Protein AF-A0A7Y2P2H1-F1 (afdb_monomer_lite)

pLDDT: mean 90.04, std 12.38, range [48.81, 98.5]

Secondary structure (DSSP, 8-state):
-HHHHHHHHHHHHHHHHHHTTS-------HHHHHHHHHHHHHHHHHHHHHHHHHHHHHHHHHHHHHHSPPHHHHHHHHHHHTT--HHHHHHHHHHHHHHHHHHHTT-S-HHHHHHHHHHHHTSGGGGSTT-

Structure (mmCIF, N/CA/C/O backbone):
data_AF-A0A7Y2P2H1-F1
#
_entry.id   AF-A0A7Y2P2H1-F1
#
loop_
_atom_site.group_PDB
_atom_site.id
_atom_site.type_symbol
_atom_site.label_atom_id
_atom_site.label_alt_id
_atom_site.label_comp_id
_atom_site.label_asym_id
_atom_site.label_entity_id
_atom_site.label_seq_id
_atom_site.pdbx_PDB_ins_code
_atom_site.Cartn_x
_atom_site.Cartn_y
_atom_site.Cartn_z
_atom_site.occupancy
_atom_site.B_iso_or_equiv
_atom_site.auth_seq_id
_atom_site.auth_comp_id
_atom_site.auth_asym_id
_atom_site.auth_atom_id
_atom_site.pdbx_PDB_model_num
ATOM 1 N N . MET A 1 1 ? 6.213 8.119 88.681 1.00 58.31 1 MET A N 1
ATOM 2 C CA . MET A 1 1 ? 5.295 6.979 88.424 1.00 58.31 1 MET A CA 1
ATOM 3 C C . MET A 1 1 ? 3.823 7.364 88.251 1.00 58.31 1 MET A C 1
ATOM 5 O O . MET A 1 1 ? 3.200 6.791 87.374 1.00 58.31 1 MET A O 1
ATOM 9 N N . LYS A 1 2 ? 3.237 8.297 89.027 1.00 58.97 2 LYS A N 1
ATOM 10 C CA . LYS A 1 2 ? 1.808 8.666 88.874 1.00 58.97 2 LYS A CA 1
ATOM 11 C C . LYS A 1 2 ? 1.492 9.346 87.528 1.00 58.97 2 LYS A C 1
ATOM 13 O O . LYS A 1 2 ? 0.579 8.918 86.842 1.00 58.97 2 LYS A O 1
ATOM 18 N N . LEU A 1 3 ? 2.309 10.318 87.109 1.00 68.56 3 LEU A N 1
ATOM 19 C CA . LEU A 1 3 ? 2.161 11.017 85.819 1.00 68.56 3 LEU A CA 1
ATOM 20 C C . LEU A 1 3 ? 2.299 10.091 84.603 1.00 68.56 3 LEU A C 1
ATOM 22 O O . LEU A 1 3 ? 1.509 10.188 83.676 1.00 68.56 3 LEU A O 1
ATOM 26 N N . ALA A 1 4 ? 3.242 9.145 84.641 1.00 73.62 4 ALA A N 1
ATOM 27 C CA . ALA A 1 4 ? 3.400 8.145 83.584 1.00 73.62 4 ALA A CA 1
ATOM 28 C C . ALA A 1 4 ? 2.157 7.246 83.450 1.00 73.62 4 ALA A C 1
ATOM 30 O O . ALA A 1 4 ? 1.747 6.940 82.340 1.00 73.62 4 ALA A O 1
ATOM 31 N N . LYS A 1 5 ? 1.512 6.879 84.567 1.00 74.88 5 LYS A N 1
ATOM 32 C CA . LYS A 1 5 ? 0.259 6.105 84.548 1.00 74.88 5 LYS A CA 1
ATOM 33 C C . LYS A 1 5 ? -0.903 6.897 83.939 1.00 74.88 5 LYS A C 1
ATOM 35 O O . LYS A 1 5 ? -1.680 6.321 83.188 1.00 74.88 5 LYS A O 1
ATOM 40 N N . TYR A 1 6 ? -0.991 8.202 84.210 1.00 81.25 6 TYR A N 1
ATOM 41 C CA . TYR A 1 6 ? -1.992 9.069 83.578 1.00 81.25 6 TYR A CA 1
ATOM 42 C C . TYR A 1 6 ? -1.722 9.278 82.084 1.00 81.25 6 TYR A C 1
ATOM 44 O O . TYR A 1 6 ? -2.651 9.193 81.292 1.00 81.25 6 TYR A O 1
ATOM 52 N N . LEU A 1 7 ? -0.461 9.473 81.688 1.00 80.44 7 LEU A N 1
ATOM 53 C CA . LEU A 1 7 ? -0.065 9.585 80.279 1.00 80.44 7 LEU A CA 1
ATOM 54 C C . LEU A 1 7 ? -0.372 8.311 79.491 1.00 80.44 7 LEU A C 1
ATOM 56 O O . LEU A 1 7 ? -0.920 8.396 78.400 1.00 80.44 7 LEU A O 1
ATOM 60 N N . ILE A 1 8 ? -0.080 7.140 80.060 1.00 83.31 8 ILE A N 1
ATOM 61 C CA . ILE A 1 8 ? -0.423 5.853 79.444 1.00 83.31 8 ILE A CA 1
ATOM 62 C C . ILE A 1 8 ? -1.945 5.699 79.351 1.00 83.31 8 ILE A C 1
ATOM 64 O O . ILE A 1 8 ? -2.444 5.296 78.310 1.00 83.31 8 ILE A O 1
ATOM 68 N N . GLY A 1 9 ? -2.696 6.076 80.391 1.00 83.75 9 GLY A N 1
ATOM 69 C CA . GLY A 1 9 ? -4.161 6.036 80.363 1.00 83.75 9 GLY A CA 1
ATOM 70 C C . GLY A 1 9 ? -4.774 6.938 79.285 1.00 83.75 9 GLY A C 1
ATOM 71 O O . GLY A 1 9 ? -5.672 6.507 78.569 1.00 83.75 9 GLY A O 1
ATOM 72 N N . ILE A 1 10 ? -4.257 8.160 79.129 1.00 82.69 10 ILE A N 1
ATOM 73 C CA . ILE A 1 10 ? -4.699 9.102 78.091 1.00 82.69 10 ILE A CA 1
ATOM 74 C C . ILE A 1 10 ? -4.315 8.589 76.700 1.00 82.69 10 ILE A C 1
ATOM 76 O O . ILE A 1 10 ? -5.144 8.623 75.798 1.00 82.69 10 ILE A O 1
ATOM 80 N N . LEU A 1 11 ? -3.097 8.066 76.528 1.00 82.06 11 LEU A N 1
ATOM 81 C CA . LEU A 1 11 ? -2.648 7.499 75.256 1.00 82.06 11 LEU A CA 1
ATOM 82 C C . LEU A 1 11 ? -3.523 6.311 74.838 1.00 82.06 11 LEU A C 1
ATOM 84 O O . LEU A 1 11 ? -3.943 6.246 73.689 1.00 82.06 11 LEU A O 1
ATOM 88 N N . SER A 1 12 ? -3.859 5.419 75.773 1.00 80.88 12 SER A N 1
ATOM 89 C CA . SER A 1 12 ? -4.765 4.294 75.523 1.00 80.88 12 SER A CA 1
ATOM 90 C C . SER A 1 12 ? -6.188 4.749 75.192 1.00 80.88 12 SER A C 1
ATOM 92 O O . SER A 1 12 ? -6.827 4.151 74.334 1.00 80.88 12 SER A O 1
ATOM 94 N N . LEU A 1 13 ? -6.684 5.813 75.833 1.00 79.12 13 LEU A N 1
ATOM 95 C CA . LEU A 1 13 ? -8.004 6.378 75.540 1.00 79.12 13 LEU A CA 1
ATOM 96 C C . LEU A 1 13 ? -8.052 7.010 74.142 1.00 79.12 13 LEU A C 1
ATOM 98 O O . LEU A 1 13 ? -9.011 6.796 73.408 1.00 79.12 13 LEU A O 1
ATOM 102 N N . VAL A 1 14 ? -7.002 7.738 73.756 1.00 80.12 14 VAL A N 1
ATOM 103 C CA . VAL A 1 14 ? -6.849 8.295 72.404 1.00 80.12 14 VAL A CA 1
ATOM 104 C C . VAL A 1 14 ? -6.773 7.175 71.367 1.00 80.12 14 VAL A C 1
ATOM 106 O O . VAL A 1 14 ? -7.401 7.290 70.322 1.00 80.12 14 VAL A O 1
ATOM 109 N N . LEU A 1 15 ? -6.070 6.079 71.675 1.00 75.62 15 LEU A N 1
ATOM 110 C CA . LEU A 1 15 ? -5.979 4.915 70.792 1.00 75.62 15 LEU A CA 1
ATOM 111 C C . LEU A 1 15 ? -7.320 4.176 70.643 1.00 75.62 15 LEU A C 1
ATOM 113 O O . LEU A 1 15 ? -7.636 3.676 69.572 1.00 75.62 15 LEU A O 1
ATOM 117 N N . LEU A 1 16 ? -8.119 4.098 71.709 1.00 72.81 16 LEU A N 1
ATOM 118 C CA . LEU A 1 16 ? -9.450 3.485 71.662 1.00 72.81 16 LEU A CA 1
ATOM 119 C C . LEU A 1 16 ? -10.449 4.358 70.892 1.00 72.81 16 LEU A C 1
ATOM 121 O O . LEU A 1 16 ? -11.238 3.832 70.111 1.00 72.81 16 LEU A O 1
ATOM 125 N N . LEU A 1 17 ? -10.381 5.682 71.058 1.00 70.00 17 LEU A N 1
ATOM 126 C CA . LEU A 1 17 ? -11.225 6.629 70.324 1.00 70.00 17 LEU A CA 1
ATOM 127 C C . LEU A 1 17 ? -10.857 6.714 68.834 1.00 70.00 17 LEU A C 1
ATOM 129 O O . LEU A 1 17 ? -11.736 6.928 67.999 1.00 70.00 17 LEU A O 1
ATOM 133 N N . SER A 1 18 ? -9.587 6.507 68.472 1.00 64.62 18 SER A N 1
ATOM 134 C CA . SER A 1 18 ? -9.184 6.438 67.064 1.00 64.62 18 SER A CA 1
ATOM 135 C C . SER A 1 18 ? -9.629 5.141 66.384 1.00 64.62 18 SER A C 1
ATOM 137 O O . SER A 1 18 ? -9.918 5.169 65.193 1.00 64.62 18 SER A O 1
ATOM 139 N N . LEU A 1 19 ? -9.777 4.032 67.120 1.00 57.34 19 LEU A N 1
ATOM 140 C CA . LEU A 1 19 ? -10.343 2.783 66.588 1.00 57.34 19 LEU A CA 1
ATOM 141 C C . LEU A 1 19 ? -11.861 2.862 66.353 1.00 57.34 19 LEU A C 1
ATOM 143 O O . LEU A 1 19 ? -12.352 2.241 65.414 1.00 57.34 19 LEU A O 1
ATOM 147 N N . SER A 1 20 ? -12.606 3.662 67.127 1.00 57.84 20 SER A N 1
ATOM 148 C CA . SER A 1 20 ? -14.043 3.885 66.878 1.00 57.84 20 SER A CA 1
ATOM 149 C C . SER A 1 20 ? -14.355 4.644 65.581 1.00 57.84 20 SER A C 1
ATOM 151 O O . SER A 1 20 ? -15.485 4.573 65.113 1.00 57.84 20 SER A O 1
ATOM 153 N N . GLY A 1 21 ? -13.372 5.323 64.972 1.00 55.34 21 GLY A N 1
ATOM 154 C CA . GLY A 1 21 ? -13.522 5.946 63.649 1.00 55.34 21 GLY A CA 1
ATOM 155 C C . GLY A 1 21 ? -13.356 4.977 62.471 1.00 55.34 21 GLY A C 1
ATOM 156 O O . GLY A 1 21 ? -13.792 5.289 61.372 1.00 55.34 21 GLY A O 1
ATOM 157 N N . PHE A 1 22 ? -12.757 3.798 62.690 1.00 53.56 22 PHE A N 1
ATOM 158 C CA . PHE A 1 22 ? -12.567 2.764 61.658 1.00 53.56 22 PHE A CA 1
ATOM 159 C C . PHE A 1 22 ? -13.664 1.687 61.660 1.00 53.56 22 PHE A C 1
ATOM 161 O O . PHE A 1 22 ? -13.654 0.819 60.796 1.00 53.56 22 PHE A O 1
ATOM 168 N N . ALA A 1 23 ? -14.587 1.725 62.627 1.00 48.81 23 ALA A N 1
ATOM 169 C CA . ALA A 1 23 ? -15.698 0.777 62.766 1.00 48.81 23 ALA A CA 1
ATOM 170 C C . ALA A 1 23 ? -17.057 1.351 62.314 1.00 48.81 23 ALA A C 1
ATOM 172 O O . ALA A 1 23 ? -18.091 0.726 62.537 1.00 48.81 23 ALA A O 1
ATOM 173 N N . GLN A 1 24 ? -17.072 2.541 61.706 1.00 49.38 24 GLN A N 1
ATOM 174 C CA . GLN A 1 24 ? -18.221 3.001 60.931 1.00 49.38 24 GLN A CA 1
ATOM 175 C C . GLN A 1 24 ? -18.140 2.346 59.550 1.00 49.38 24 GLN A C 1
ATOM 177 O O . GLN A 1 24 ? -17.595 2.924 58.614 1.00 49.38 24 GLN A O 1
ATOM 182 N N . ASP A 1 25 ? -18.659 1.125 59.432 1.00 52.00 25 ASP A N 1
ATOM 183 C CA . ASP A 1 25 ? -19.232 0.703 58.157 1.00 52.00 25 ASP A CA 1
ATOM 184 C C . ASP A 1 25 ? -20.365 1.704 57.884 1.00 52.00 25 ASP A C 1
ATOM 186 O O . ASP A 1 25 ? -21.414 1.648 58.527 1.00 52.00 25 ASP A O 1
ATOM 190 N N . GLU A 1 26 ? -20.124 2.707 57.035 1.00 61.00 26 GLU A N 1
ATOM 191 C CA . GLU A 1 26 ? -21.190 3.579 56.540 1.00 61.00 26 GLU A CA 1
ATOM 192 C C . GLU A 1 26 ? -22.126 2.705 55.697 1.00 61.00 26 GLU A C 1
ATOM 194 O O . GLU A 1 26 ? -21.950 2.534 54.489 1.00 61.00 26 GLU A O 1
ATOM 199 N N . GLU A 1 27 ? -23.103 2.081 56.358 1.00 70.38 27 GLU A N 1
ATOM 200 C CA . GLU A 1 27 ? -24.270 1.529 55.689 1.00 70.38 27 GLU A CA 1
ATOM 201 C C . GLU A 1 27 ? -24.952 2.684 54.964 1.00 70.38 27 GLU A C 1
ATOM 203 O O . GLU A 1 27 ? -25.552 3.573 55.571 1.00 70.38 27 GLU A O 1
ATOM 208 N N . MET A 1 28 ? -24.807 2.669 53.644 1.00 76.75 28 MET A N 1
ATOM 209 C CA . MET A 1 28 ? -25.485 3.580 52.743 1.00 76.75 28 MET A CA 1
ATOM 210 C C . MET A 1 28 ? -26.986 3.569 53.049 1.00 76.75 28 MET A C 1
ATOM 212 O O . MET A 1 28 ? -27.608 2.505 53.134 1.00 76.75 28 MET A O 1
ATOM 216 N N . THR A 1 29 ? -27.578 4.748 53.216 1.00 88.56 29 THR A N 1
ATOM 217 C CA . THR A 1 29 ? -29.021 4.862 53.440 1.00 88.56 29 THR A CA 1
ATOM 218 C C . THR A 1 29 ? -29.796 4.339 52.226 1.00 88.56 29 THR A C 1
ATOM 220 O O . THR A 1 29 ? -29.269 4.264 51.116 1.00 88.56 29 THR A O 1
ATOM 223 N N . SER A 1 30 ? -31.077 3.996 52.405 1.00 87.00 30 SER A N 1
ATOM 224 C CA . SER A 1 30 ? -31.917 3.528 51.288 1.00 87.00 30 SER A CA 1
ATOM 225 C C . SER A 1 30 ? -31.953 4.531 50.130 1.00 87.00 30 SER A C 1
ATOM 227 O O . SER A 1 30 ? -31.899 4.127 48.973 1.00 87.00 30 SER A O 1
ATOM 229 N N . GLU A 1 31 ? -31.997 5.833 50.430 1.00 89.12 31 GLU A N 1
ATOM 230 C CA . GLU A 1 31 ? -31.998 6.891 49.411 1.00 89.12 31 GLU A CA 1
ATOM 231 C C . GLU A 1 31 ? -30.666 6.962 48.654 1.00 89.12 31 GLU A C 1
ATOM 233 O O . GLU A 1 31 ? -30.651 7.051 47.426 1.00 89.12 31 GLU A O 1
ATOM 238 N N . GLU A 1 32 ? -29.539 6.879 49.363 1.00 86.94 32 GLU A N 1
ATOM 239 C CA . GLU A 1 32 ? -28.215 6.851 48.736 1.00 86.94 32 GLU A CA 1
ATOM 240 C C . GLU A 1 32 ? -28.024 5.581 47.893 1.00 86.94 32 GLU A C 1
ATOM 242 O O . GLU A 1 32 ? -27.476 5.654 46.792 1.00 86.94 32 GLU A O 1
ATOM 247 N N . TRP A 1 33 ? -28.541 4.435 48.351 1.00 90.94 33 TRP A N 1
ATOM 248 C CA . TRP A 1 33 ? -28.507 3.181 47.598 1.00 90.94 33 TRP A CA 1
ATOM 249 C C . TRP A 1 33 ? -29.325 3.281 46.313 1.00 90.94 33 TRP A C 1
ATOM 251 O O . TRP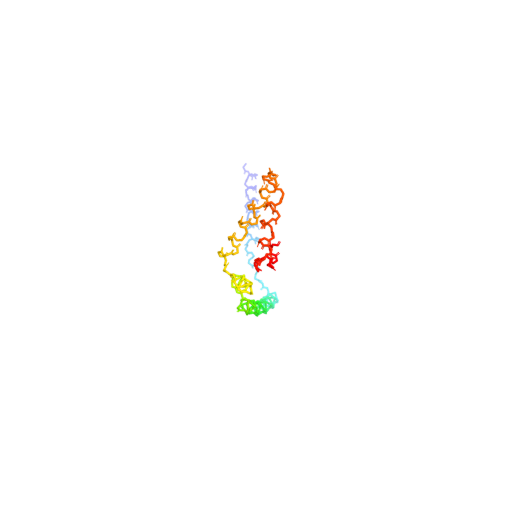 A 1 33 ? -28.841 2.909 45.244 1.00 90.94 33 TRP A O 1
ATOM 261 N N . GLU A 1 34 ? -30.541 3.822 46.382 1.00 91.31 34 GLU A N 1
ATOM 262 C CA . GLU A 1 34 ? -31.385 4.038 45.204 1.00 91.31 34 GLU A CA 1
ATOM 263 C C . GLU A 1 34 ? -30.722 4.998 44.205 1.00 91.31 34 GLU A C 1
ATOM 265 O O . GLU A 1 34 ? -30.715 4.733 42.996 1.00 91.31 34 GLU A O 1
ATOM 270 N N . ALA A 1 35 ? -30.105 6.076 44.698 1.00 93.56 35 ALA A N 1
ATOM 271 C CA . ALA A 1 35 ? -29.359 7.020 43.871 1.00 93.56 35 ALA A CA 1
ATOM 272 C C . ALA A 1 35 ? -28.156 6.351 43.184 1.00 93.56 35 ALA A C 1
ATOM 274 O O . ALA A 1 35 ? -27.943 6.532 41.980 1.00 93.56 35 ALA A O 1
ATOM 275 N N . GLU A 1 36 ? -27.400 5.533 43.915 1.00 93.00 36 GLU A N 1
ATOM 276 C CA . GLU A 1 36 ? -26.241 4.809 43.396 1.00 93.00 36 GLU A CA 1
ATOM 277 C C . GLU A 1 36 ? -26.647 3.745 42.367 1.00 93.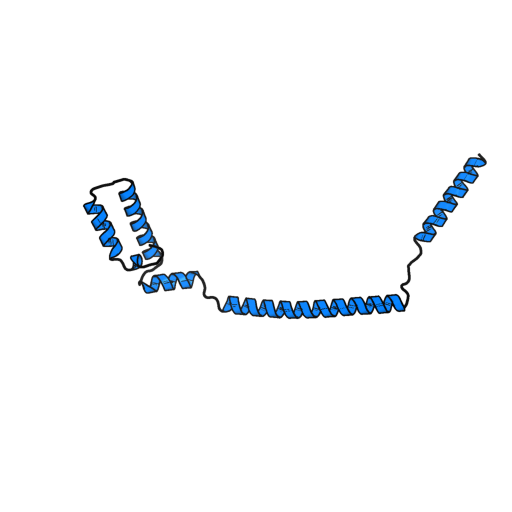00 36 GLU A C 1
ATOM 279 O O . GLU A 1 36 ? -26.041 3.639 41.295 1.00 93.00 36 GLU A O 1
ATOM 284 N N . MET A 1 37 ? -27.731 3.013 42.623 1.00 94.31 37 MET A N 1
ATOM 285 C CA . MET A 1 37 ? -28.295 2.051 41.677 1.00 94.31 37 MET A CA 1
ATOM 286 C C . MET A 1 37 ? -28.777 2.723 40.394 1.00 94.31 37 MET A C 1
ATOM 288 O O . MET A 1 37 ? -28.501 2.225 39.300 1.00 94.31 37 MET A O 1
ATOM 292 N N . SER A 1 38 ? -29.433 3.879 40.503 1.00 96.44 38 SER A N 1
ATOM 293 C CA . SER A 1 38 ? -29.839 4.685 39.349 1.00 96.44 38 SER A CA 1
ATOM 294 C C . SER A 1 38 ? -28.623 5.164 38.546 1.00 96.44 38 SER A C 1
ATOM 296 O O . SER A 1 38 ? -28.567 5.006 37.321 1.00 96.44 38 SER A O 1
ATOM 298 N N . ARG A 1 39 ? -27.576 5.647 39.231 1.00 96.62 39 ARG A N 1
ATOM 299 C CA . ARG A 1 39 ? -26.308 6.061 38.612 1.00 96.62 39 ARG A CA 1
ATOM 300 C C . ARG A 1 39 ? -25.640 4.910 37.858 1.00 96.62 39 ARG A C 1
ATOM 302 O O . ARG A 1 39 ? -25.158 5.098 36.738 1.00 96.62 39 ARG A O 1
ATOM 309 N N . LEU A 1 40 ? -25.570 3.727 38.466 1.00 97.75 40 LEU A N 1
ATOM 310 C CA . LEU A 1 40 ? -24.975 2.536 37.858 1.00 97.75 40 LEU A CA 1
ATOM 311 C C . LEU A 1 40 ? -25.811 2.016 36.686 1.00 97.75 40 LEU A C 1
ATOM 313 O O . LEU A 1 40 ? -25.235 1.656 35.659 1.00 97.75 40 LEU A O 1
ATOM 317 N N . ALA A 1 41 ? -27.141 2.033 36.789 1.00 96.69 41 ALA A N 1
ATOM 318 C CA . ALA A 1 41 ? -28.034 1.677 35.690 1.00 96.69 41 ALA A CA 1
ATOM 319 C C . ALA A 1 41 ? -27.848 2.616 34.487 1.00 96.69 41 ALA A C 1
ATOM 321 O O . ALA A 1 41 ? -27.716 2.141 33.359 1.00 96.69 41 ALA A O 1
ATOM 322 N N . GLY A 1 42 ? -27.736 3.926 34.732 1.00 97.81 42 GLY A N 1
ATOM 323 C CA . GLY A 1 42 ? -27.424 4.916 33.699 1.00 97.81 42 GLY A CA 1
ATOM 324 C C . GLY A 1 42 ? -26.071 4.656 33.030 1.00 97.81 42 GLY A C 1
ATOM 325 O O . GLY A 1 42 ? -25.986 4.624 31.804 1.00 97.81 42 GLY A O 1
ATOM 326 N N . LYS A 1 43 ? -25.022 4.378 33.819 1.00 97.81 43 LYS A N 1
ATOM 327 C CA . LYS A 1 43 ? -23.701 4.004 33.280 1.00 97.81 43 LYS A CA 1
ATOM 328 C C . LYS A 1 43 ? -23.751 2.721 32.455 1.00 97.81 43 LYS A C 1
ATOM 330 O O . LYS A 1 43 ? -23.151 2.668 31.388 1.00 97.81 43 LYS A O 1
ATOM 335 N N . LYS A 1 44 ? -24.471 1.699 32.922 1.00 97.19 44 LYS A N 1
ATOM 336 C CA . LYS A 1 44 ? -24.642 0.438 32.192 1.00 97.19 44 LYS A CA 1
ATOM 337 C C . LYS A 1 44 ? -25.333 0.670 30.850 1.00 97.19 44 LYS A C 1
ATOM 339 O O . LYS A 1 44 ? -24.860 0.157 29.845 1.00 97.19 44 LYS A O 1
ATOM 344 N N . ALA A 1 45 ? -26.417 1.445 30.828 1.00 98.12 45 ALA A N 1
ATOM 345 C CA . ALA A 1 45 ? -27.136 1.760 29.597 1.00 98.12 45 ALA A CA 1
ATOM 346 C C . ALA A 1 45 ? -26.254 2.529 28.600 1.00 98.12 45 ALA A C 1
ATOM 348 O O . ALA A 1 45 ? -26.219 2.176 27.426 1.00 98.12 45 ALA A O 1
ATOM 349 N N . ALA A 1 46 ? -25.491 3.519 29.078 1.00 97.75 46 ALA A N 1
ATOM 350 C CA . ALA A 1 46 ? -24.554 4.271 28.246 1.00 97.75 46 ALA A CA 1
ATOM 351 C C . ALA A 1 46 ? -23.461 3.370 27.644 1.00 97.75 46 ALA A C 1
ATOM 353 O O . ALA A 1 46 ? -23.242 3.405 26.438 1.00 97.75 46 ALA A O 1
ATOM 354 N N . LEU A 1 47 ? -22.837 2.511 28.458 1.00 98.31 47 LEU A N 1
ATOM 355 C CA . LEU A 1 47 ? -21.816 1.567 27.988 1.00 98.31 47 LEU A CA 1
ATOM 356 C C . LEU A 1 47 ? -22.381 0.540 27.001 1.00 98.31 47 LEU A C 1
ATOM 358 O O . LEU A 1 47 ? -21.710 0.182 26.041 1.00 98.31 47 LEU A O 1
ATOM 362 N N . MET A 1 48 ? -23.611 0.062 27.209 1.00 97.69 48 MET A N 1
ATOM 363 C CA . MET A 1 48 ? -24.260 -0.844 26.257 1.00 97.69 48 MET A CA 1
ATOM 364 C C . MET A 1 48 ? -24.510 -0.165 24.907 1.00 97.69 48 MET A C 1
ATOM 366 O O . MET A 1 48 ? -24.259 -0.783 23.876 1.00 97.69 48 MET A O 1
ATOM 370 N N . ALA A 1 49 ? -24.946 1.097 24.910 1.00 98.19 49 ALA A N 1
ATOM 371 C CA . ALA A 1 49 ? -25.118 1.872 23.683 1.00 98.19 49 ALA A CA 1
ATOM 372 C C . ALA A 1 49 ? -23.778 2.117 22.966 1.00 98.19 49 ALA A C 1
ATOM 374 O O . ALA A 1 49 ? -23.707 2.029 21.744 1.00 98.19 49 ALA A O 1
ATOM 375 N N . GLU A 1 50 ? -22.704 2.374 23.718 1.00 98.19 50 GLU A N 1
ATOM 376 C CA . GLU A 1 50 ? -21.356 2.530 23.161 1.00 98.19 50 GLU A CA 1
ATOM 377 C C . GLU A 1 50 ? -20.839 1.227 22.537 1.00 98.19 50 GLU A C 1
ATOM 379 O O . GLU A 1 50 ? -20.296 1.249 21.438 1.00 98.19 50 GLU A O 1
ATOM 384 N N . ILE A 1 51 ? -21.068 0.077 23.181 1.00 98.38 51 ILE A N 1
ATOM 385 C CA . ILE A 1 51 ? -20.725 -1.238 22.617 1.00 98.38 51 ILE A CA 1
ATOM 386 C C . ILE A 1 51 ? -21.470 -1.484 21.302 1.00 98.38 51 ILE A C 1
ATOM 388 O O . ILE A 1 51 ? -20.873 -1.969 20.344 1.00 98.38 51 ILE A O 1
ATOM 392 N N . GLU A 1 52 ? -22.763 -1.166 21.240 1.00 98.31 52 GLU A N 1
ATOM 393 C CA . GLU A 1 52 ? -23.550 -1.327 20.015 1.00 98.31 52 GLU A CA 1
ATOM 394 C C . GLU A 1 52 ? -23.024 -0.432 18.887 1.00 98.31 52 GLU A C 1
ATOM 396 O O . GLU A 1 52 ? -22.822 -0.914 17.773 1.00 98.31 52 GLU A O 1
ATOM 401 N N . ALA A 1 53 ? -22.707 0.831 19.190 1.00 98.25 53 ALA A N 1
ATOM 402 C CA . ALA A 1 53 ? -22.095 1.747 18.231 1.00 98.25 53 ALA A CA 1
ATOM 403 C C . ALA A 1 53 ? -20.731 1.237 17.731 1.00 98.25 53 ALA A C 1
ATOM 405 O O . ALA A 1 53 ? -20.494 1.199 16.527 1.00 98.25 53 ALA A O 1
ATOM 406 N N . LEU A 1 54 ? -19.866 0.766 18.634 1.00 98.50 54 LEU A N 1
ATOM 407 C CA . LEU A 1 54 ? -18.560 0.210 18.274 1.00 98.50 54 LEU A CA 1
ATOM 408 C C . LEU A 1 54 ? -18.677 -1.051 17.412 1.00 98.50 54 LEU A C 1
ATOM 410 O O . LEU A 1 54 ? -17.874 -1.239 16.503 1.00 98.50 54 LEU A O 1
ATOM 414 N N . ASN A 1 55 ? -19.668 -1.908 17.660 1.00 98.06 55 ASN A N 1
ATOM 415 C CA . ASN A 1 55 ? -19.908 -3.075 16.809 1.00 98.06 55 ASN A CA 1
ATOM 416 C C . ASN A 1 55 ? -20.319 -2.659 15.391 1.00 98.06 55 ASN A C 1
ATOM 418 O O . ASN A 1 55 ? -19.803 -3.216 14.426 1.00 98.06 55 ASN A O 1
ATOM 422 N N . VAL A 1 56 ? -21.178 -1.643 15.257 1.00 98.38 56 VAL A N 1
ATOM 423 C CA . VAL A 1 56 ? -21.532 -1.075 13.946 1.00 98.38 56 VAL A CA 1
ATOM 424 C C . VAL A 1 56 ? -20.299 -0.504 13.242 1.00 98.38 56 VAL A C 1
ATOM 426 O O . VAL A 1 56 ? -20.109 -0.737 12.048 1.00 98.38 56 VAL A O 1
ATOM 429 N N . ASP A 1 57 ? -19.429 0.203 13.964 1.00 98.19 57 ASP A N 1
ATOM 430 C CA . ASP A 1 57 ? -18.184 0.733 13.402 1.00 98.19 57 ASP A CA 1
ATOM 431 C C . ASP A 1 57 ? -17.241 -0.387 12.941 1.00 98.19 57 ASP A C 1
ATOM 433 O O . ASP A 1 57 ? -16.666 -0.300 11.854 1.00 98.19 57 ASP A O 1
ATOM 437 N N . ILE A 1 58 ? -17.116 -1.466 13.719 1.00 98.25 58 ILE A N 1
ATOM 438 C CA . ILE A 1 58 ? -16.340 -2.657 13.345 1.00 98.25 58 ILE A CA 1
ATOM 439 C C . ILE A 1 58 ? -16.894 -3.281 12.064 1.00 98.25 58 ILE A C 1
ATOM 441 O O . ILE A 1 58 ? -16.125 -3.575 11.147 1.00 98.25 58 ILE A O 1
ATOM 445 N N . ASP A 1 59 ? -18.210 -3.456 11.970 1.00 97.88 59 ASP A N 1
ATOM 446 C CA . ASP A 1 59 ? -18.849 -4.031 10.787 1.00 97.88 59 ASP A CA 1
ATOM 447 C C . ASP A 1 59 ? -18.622 -3.154 9.546 1.00 97.88 59 ASP A C 1
ATOM 449 O O . ASP A 1 59 ? -18.263 -3.662 8.481 1.00 97.88 59 ASP A O 1
ATOM 453 N N . ASN A 1 60 ? -18.725 -1.829 9.688 1.00 97.56 60 ASN A N 1
ATOM 454 C CA . ASN A 1 60 ? -18.445 -0.874 8.612 1.00 97.56 60 ASN A CA 1
ATOM 455 C C . ASN A 1 60 ? -16.974 -0.900 8.163 1.00 97.56 60 ASN A C 1
ATOM 457 O O . ASN A 1 60 ? -16.682 -0.841 6.962 1.00 97.56 60 ASN A O 1
ATOM 461 N N . LEU A 1 61 ? -16.037 -0.995 9.109 1.00 97.94 61 LEU A N 1
ATOM 462 C CA . LEU A 1 61 ? -14.607 -1.095 8.815 1.00 97.94 61 LEU A CA 1
ATOM 463 C C . LEU A 1 61 ? -14.274 -2.413 8.115 1.00 97.94 61 LEU A C 1
ATOM 465 O O . LEU A 1 61 ? -13.543 -2.404 7.126 1.00 97.94 61 LEU A O 1
ATOM 469 N N . ASN A 1 62 ? -14.850 -3.526 8.568 1.00 96.75 62 ASN A N 1
ATOM 470 C CA . ASN A 1 62 ? -14.683 -4.827 7.924 1.00 96.75 62 ASN A CA 1
ATOM 471 C C . ASN A 1 62 ? -15.262 -4.833 6.505 1.00 96.75 62 ASN A C 1
ATOM 473 O O . ASN A 1 62 ? -14.617 -5.333 5.584 1.00 96.75 62 ASN A O 1
ATOM 477 N N . ALA A 1 63 ? -16.438 -4.231 6.305 1.00 96.19 63 ALA A N 1
ATOM 478 C CA . ALA A 1 63 ? -17.032 -4.083 4.980 1.00 96.19 63 ALA A CA 1
ATOM 479 C C . ALA A 1 63 ? -16.134 -3.247 4.056 1.00 96.19 63 ALA A C 1
ATOM 481 O O . ALA A 1 63 ? -15.865 -3.653 2.925 1.00 96.19 63 ALA A O 1
ATOM 482 N N . THR A 1 64 ? -15.601 -2.128 4.558 1.00 95.62 64 THR A N 1
ATOM 483 C CA . THR A 1 64 ? -14.653 -1.285 3.815 1.00 95.62 64 THR A CA 1
ATOM 484 C C . THR A 1 64 ? -13.407 -2.077 3.432 1.00 95.62 64 THR A C 1
ATOM 486 O O . THR A 1 64 ? -13.055 -2.116 2.260 1.00 95.62 64 THR A O 1
ATOM 489 N N . LEU A 1 65 ? -12.783 -2.765 4.392 1.00 93.12 65 LEU A N 1
ATOM 490 C CA . LEU A 1 65 ? -11.592 -3.579 4.158 1.00 93.12 65 LEU A CA 1
ATOM 491 C C . LEU A 1 65 ? -11.839 -4.667 3.108 1.00 93.12 65 LEU A C 1
ATOM 493 O O . LEU A 1 65 ? -11.004 -4.865 2.236 1.00 93.12 65 LEU A O 1
ATOM 497 N N . SER A 1 66 ? -12.995 -5.333 3.156 1.00 92.44 66 SER A N 1
ATOM 498 C CA . SER A 1 66 ? -13.353 -6.379 2.191 1.00 92.44 66 SER A CA 1
ATOM 499 C C . SER A 1 66 ? -13.597 -5.861 0.769 1.00 92.44 66 SER A C 1
ATOM 501 O O . SER A 1 66 ? -13.495 -6.631 -0.182 1.00 92.44 66 SER A O 1
ATOM 503 N N . GLY A 1 67 ? -13.940 -4.577 0.623 1.00 90.38 67 GLY A N 1
ATOM 504 C CA . GLY A 1 67 ? -14.161 -3.931 -0.670 1.00 90.38 67 GLY A CA 1
ATOM 505 C C . GLY A 1 67 ? -12.919 -3.256 -1.253 1.00 90.38 67 GLY A C 1
ATOM 506 O O . GLY A 1 67 ? -12.963 -2.809 -2.397 1.00 90.38 67 GLY A O 1
ATOM 507 N N . LEU A 1 68 ? -11.830 -3.151 -0.487 1.00 93.19 68 LEU A N 1
ATOM 508 C CA . LEU A 1 68 ? -10.568 -2.622 -0.988 1.00 93.19 68 LEU A CA 1
ATOM 509 C C . LEU A 1 68 ? -9.833 -3.712 -1.767 1.00 93.19 68 LEU A C 1
ATOM 511 O O . LEU A 1 68 ? -9.616 -4.813 -1.267 1.00 93.19 68 LEU A O 1
ATOM 515 N N . GLN A 1 69 ? -9.442 -3.379 -2.994 1.00 92.50 69 GLN A N 1
ATOM 516 C CA . GLN A 1 69 ? -8.563 -4.219 -3.796 1.00 92.50 69 GLN A CA 1
ATOM 517 C C . GLN A 1 69 ? -7.169 -4.274 -3.167 1.00 92.50 69 GLN A C 1
ATOM 519 O O . GLN A 1 69 ? -6.716 -3.306 -2.542 1.00 92.50 69 GLN A O 1
ATOM 524 N N . ASP A 1 70 ? -6.492 -5.407 -3.340 1.00 92.94 70 ASP A N 1
ATOM 525 C CA . ASP A 1 70 ? -5.121 -5.559 -2.882 1.00 92.94 70 ASP A CA 1
ATOM 526 C C . ASP A 1 70 ? -4.200 -4.572 -3.634 1.00 92.94 70 ASP A C 1
ATOM 528 O O . ASP A 1 70 ? -4.236 -4.510 -4.867 1.00 92.94 70 ASP A O 1
ATOM 532 N N . PRO A 1 71 ? -3.376 -3.771 -2.931 1.00 91.81 71 PRO A N 1
ATOM 533 C CA . PRO A 1 71 ? -2.511 -2.790 -3.580 1.00 91.81 71 PRO A CA 1
ATOM 534 C C . PRO A 1 71 ? -1.530 -3.397 -4.588 1.00 91.81 71 PRO A C 1
ATOM 536 O O . PRO A 1 71 ? -1.184 -2.733 -5.565 1.00 91.81 71 PRO A O 1
ATOM 539 N N . GLU A 1 72 ? -1.079 -4.633 -4.369 1.00 92.50 72 GLU A N 1
ATOM 540 C CA . GLU A 1 72 ? -0.175 -5.314 -5.294 1.00 92.50 72 GLU A CA 1
ATOM 541 C C . GLU A 1 72 ? -0.912 -5.717 -6.572 1.00 92.50 72 GLU A C 1
ATOM 543 O O . GLU A 1 72 ? -0.375 -5.538 -7.664 1.00 92.50 72 GLU A O 1
ATOM 548 N N . GLU A 1 73 ? -2.166 -6.151 -6.463 1.00 93.12 73 GLU A N 1
ATOM 549 C CA . GLU A 1 73 ? -3.012 -6.420 -7.629 1.00 93.12 73 GLU A CA 1
ATOM 550 C C . GLU A 1 73 ? -3.245 -5.148 -8.459 1.00 93.12 73 GLU A C 1
ATOM 552 O O . GLU A 1 73 ? -3.093 -5.177 -9.679 1.00 93.12 73 GLU A O 1
ATOM 557 N N . CYS A 1 74 ? -3.491 -4.001 -7.813 1.00 94.12 74 CYS A N 1
ATOM 558 C CA . CYS A 1 74 ? -3.602 -2.709 -8.503 1.00 94.12 74 CYS A CA 1
ATOM 559 C C . CYS A 1 74 ? -2.332 -2.349 -9.298 1.00 94.12 74 CYS A C 1
ATOM 561 O O . CYS A 1 74 ? -2.413 -1.792 -10.396 1.00 94.12 74 CYS A O 1
ATOM 563 N N . ILE A 1 75 ? -1.147 -2.634 -8.745 1.00 93.38 75 ILE A N 1
ATOM 564 C CA . ILE A 1 75 ? 0.140 -2.395 -9.419 1.00 93.38 75 ILE A CA 1
ATOM 565 C C . ILE A 1 75 ? 0.298 -3.338 -10.614 1.00 93.38 75 ILE A C 1
ATOM 567 O O . ILE A 1 75 ? 0.705 -2.903 -11.693 1.00 93.38 75 ILE A O 1
ATOM 571 N N . ASP A 1 76 ? -0.047 -4.612 -10.445 1.00 95.00 76 ASP A N 1
ATOM 572 C CA . ASP A 1 76 ? 0.011 -5.593 -11.527 1.00 95.00 76 ASP A CA 1
ATOM 573 C C . ASP A 1 76 ? -0.941 -5.235 -12.672 1.00 95.00 76 ASP A C 1
ATOM 575 O O . ASP A 1 76 ? -0.551 -5.292 -13.840 1.00 95.00 76 ASP A O 1
ATOM 579 N N . GLU A 1 77 ? -2.155 -4.781 -12.360 1.00 94.69 77 GLU A N 1
ATOM 580 C CA . GLU A 1 77 ? -3.102 -4.267 -13.350 1.00 94.69 77 GLU A CA 1
ATOM 581 C C . GLU A 1 77 ? -2.562 -3.031 -14.076 1.00 94.69 77 GLU A C 1
ATOM 583 O O . GLU A 1 77 ? -2.630 -2.958 -15.30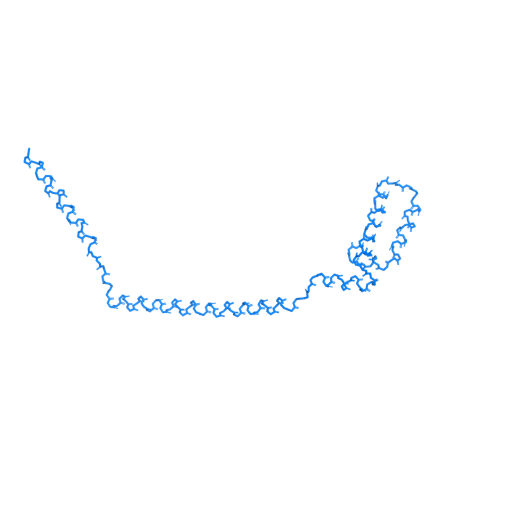6 1.00 94.69 77 GLU A O 1
ATOM 588 N N . LEU A 1 78 ? -1.970 -2.080 -13.345 1.00 95.19 78 LEU A N 1
ATOM 589 C CA . LEU A 1 78 ? -1.343 -0.893 -13.930 1.00 95.19 78 LEU A CA 1
ATOM 590 C C . LEU A 1 78 ? -0.251 -1.273 -14.941 1.00 95.19 78 LEU A C 1
ATOM 592 O O . LEU A 1 78 ? -0.206 -0.726 -16.046 1.00 95.19 78 LEU A O 1
ATOM 596 N N . TYR A 1 79 ? 0.621 -2.217 -14.589 1.00 97.12 79 TYR A N 1
ATOM 597 C CA . TYR A 1 79 ? 1.672 -2.700 -15.486 1.00 97.12 79 TYR A CA 1
ATOM 598 C C . TYR A 1 79 ? 1.099 -3.492 -16.669 1.00 97.12 79 TYR A C 1
ATOM 600 O O . TYR A 1 79 ? 1.554 -3.336 -17.809 1.00 97.12 79 TYR A O 1
ATOM 608 N N . ALA A 1 80 ? 0.026 -4.251 -16.449 1.00 96.44 80 ALA A N 1
ATOM 609 C CA . ALA A 1 80 ? -0.664 -4.976 -17.506 1.00 96.44 80 ALA A CA 1
ATOM 610 C C . ALA A 1 80 ? -1.307 -4.047 -18.555 1.00 96.44 80 ALA A C 1
ATOM 612 O O . ALA A 1 80 ? -1.342 -4.416 -19.731 1.00 96.44 80 ALA A O 1
ATOM 613 N N . ILE A 1 81 ? -1.736 -2.825 -18.196 1.00 95.94 81 ILE A N 1
ATOM 614 C CA . ILE A 1 81 ? -2.275 -1.831 -19.154 1.00 95.94 81 ILE A CA 1
ATOM 615 C C . ILE A 1 81 ? -1.262 -1.508 -20.263 1.00 95.94 81 ILE A C 1
ATOM 617 O O . ILE A 1 81 ? -1.640 -1.332 -21.425 1.00 95.94 81 ILE A O 1
ATOM 621 N N . VAL A 1 82 ? 0.032 -1.463 -19.934 1.00 95.50 82 VAL A N 1
ATOM 622 C CA . VAL A 1 82 ? 1.108 -1.252 -20.920 1.00 95.50 82 VAL A CA 1
ATOM 623 C C . VAL A 1 82 ? 1.663 -2.563 -21.492 1.00 95.50 82 VAL A C 1
ATOM 625 O O . VAL A 1 82 ? 2.547 -2.533 -22.352 1.00 95.50 82 VAL A O 1
ATOM 628 N N . GLY A 1 83 ? 1.102 -3.705 -21.085 1.00 96.06 83 GLY A N 1
ATOM 629 C CA . GLY A 1 83 ? 1.504 -5.045 -21.508 1.00 96.06 83 GLY A CA 1
ATOM 630 C C . GLY A 1 83 ? 2.818 -5.515 -20.888 1.00 96.06 83 GLY A C 1
ATOM 631 O O . GLY A 1 83 ? 3.539 -6.272 -21.534 1.00 96.06 83 GLY A O 1
ATOM 632 N N . ALA A 1 84 ? 3.149 -5.037 -19.687 1.00 96.94 84 ALA A N 1
ATOM 633 C CA . ALA A 1 84 ? 4.394 -5.339 -18.992 1.00 96.94 84 ALA A CA 1
ATOM 634 C C . ALA A 1 84 ? 4.150 -6.164 -17.725 1.00 96.94 84 ALA A C 1
ATOM 636 O O . ALA A 1 84 ? 3.118 -6.041 -17.069 1.00 96.94 84 ALA A O 1
ATOM 637 N N . THR A 1 85 ? 5.131 -6.986 -17.362 1.00 96.56 85 THR A N 1
ATOM 638 C CA . THR A 1 85 ? 5.216 -7.622 -16.043 1.00 96.56 85 THR A CA 1
ATOM 639 C C . THR A 1 85 ? 6.041 -6.759 -15.085 1.00 96.56 85 THR A C 1
ATOM 641 O O . THR A 1 85 ? 6.802 -5.893 -15.521 1.00 96.56 85 THR A O 1
ATOM 644 N N . ARG A 1 86 ? 5.984 -7.042 -13.776 1.00 95.69 86 ARG A N 1
ATOM 645 C CA . ARG A 1 86 ? 6.878 -6.407 -12.784 1.00 95.69 86 ARG A CA 1
ATOM 646 C C . ARG A 1 86 ? 8.350 -6.509 -13.172 1.00 95.69 86 ARG A C 1
ATOM 648 O O . ARG A 1 86 ? 9.082 -5.529 -13.093 1.00 95.69 86 ARG A O 1
ATOM 655 N N . GLN A 1 87 ? 8.765 -7.679 -13.659 1.00 97.44 87 GLN A N 1
ATOM 656 C CA . GLN A 1 87 ? 10.140 -7.909 -14.092 1.00 97.44 87 GLN A CA 1
ATOM 657 C C . GLN A 1 87 ? 10.524 -7.017 -15.280 1.00 97.44 87 GLN A C 1
ATOM 659 O O . GLN A 1 87 ? 11.651 -6.523 -15.332 1.00 97.44 87 GLN A O 1
ATOM 664 N N . ASP A 1 88 ? 9.608 -6.794 -16.225 1.00 97.50 88 ASP A N 1
ATOM 665 C CA . ASP A 1 8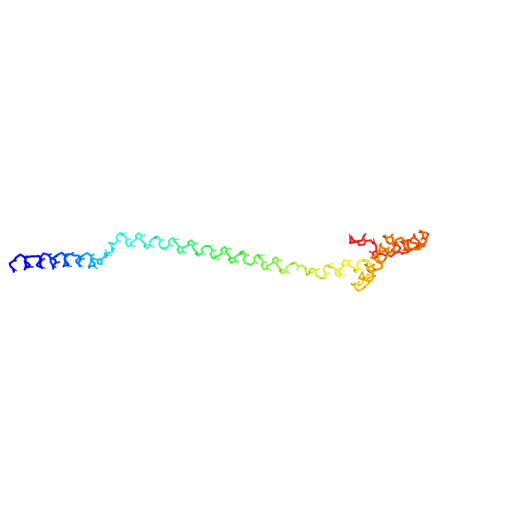8 ? 9.849 -5.904 -17.366 1.00 97.50 88 ASP A CA 1
ATOM 666 C C . ASP A 1 88 ? 10.011 -4.452 -16.911 1.00 97.50 88 ASP A C 1
ATOM 668 O O . ASP A 1 88 ? 10.911 -3.754 -17.384 1.00 97.50 88 ASP A O 1
ATOM 672 N N . VAL A 1 89 ? 9.182 -4.015 -15.961 1.00 97.56 89 VAL A N 1
ATOM 673 C CA . VAL A 1 89 ? 9.259 -2.672 -15.375 1.00 97.56 89 VAL A CA 1
ATOM 674 C C . VAL A 1 89 ? 10.553 -2.483 -14.584 1.00 97.56 89 VAL A C 1
ATOM 676 O O . VAL A 1 89 ? 11.232 -1.471 -14.758 1.00 97.56 89 VAL A O 1
ATOM 679 N N . ASP A 1 90 ? 10.962 -3.469 -13.787 1.00 97.88 90 ASP A N 1
ATOM 680 C CA . ASP A 1 90 ? 12.233 -3.432 -13.057 1.00 97.88 90 ASP A CA 1
ATOM 681 C C . ASP A 1 90 ? 13.433 -3.368 -14.010 1.00 97.88 90 ASP A C 1
ATOM 683 O O . ASP A 1 90 ? 14.366 -2.585 -13.807 1.00 97.88 90 ASP A O 1
ATOM 687 N N . ASN A 1 91 ? 13.398 -4.145 -15.094 1.00 97.88 91 ASN A N 1
ATOM 688 C 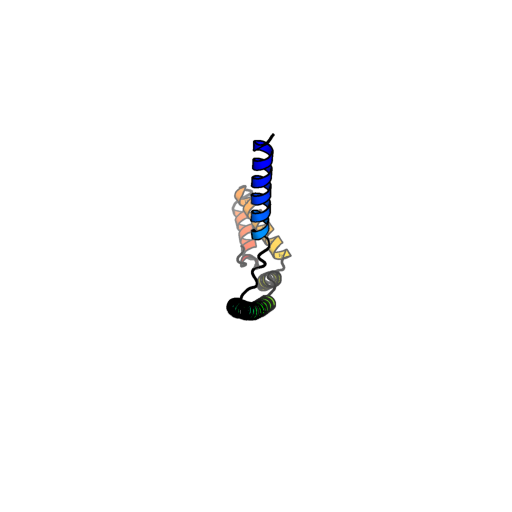CA . ASN A 1 91 ? 14.422 -4.099 -16.134 1.00 97.88 91 ASN A CA 1
ATOM 689 C C . ASN A 1 91 ? 14.470 -2.725 -16.814 1.00 97.88 91 ASN A C 1
ATOM 691 O O . ASN A 1 91 ? 15.555 -2.187 -17.044 1.00 97.88 91 ASN A O 1
ATOM 695 N N . PHE A 1 92 ? 13.308 -2.132 -17.097 1.00 98.19 92 PHE A N 1
ATOM 696 C CA . PHE A 1 92 ? 13.223 -0.793 -17.669 1.00 98.19 92 PHE A CA 1
ATOM 697 C C . PHE A 1 92 ? 13.771 0.271 -16.710 1.00 98.19 92 PHE A C 1
ATOM 699 O O . PHE A 1 92 ? 14.595 1.090 -17.116 1.00 98.19 92 PHE A O 1
ATOM 706 N N . ARG A 1 93 ? 13.412 0.208 -15.420 1.00 98.19 93 ARG A N 1
ATOM 707 C CA . ARG A 1 93 ? 13.947 1.091 -14.371 1.00 98.19 93 ARG A CA 1
ATOM 708 C C . ARG A 1 93 ? 15.469 1.013 -14.300 1.00 98.19 93 ARG A C 1
ATOM 710 O O . ARG A 1 93 ? 16.140 2.042 -14.228 1.00 98.19 93 ARG A O 1
ATOM 717 N N . ASN A 1 94 ? 16.025 -0.193 -14.376 1.00 98.31 94 ASN A N 1
ATOM 718 C CA . ASN A 1 94 ? 17.471 -0.395 -14.404 1.00 98.31 94 ASN A CA 1
ATOM 719 C C . ASN A 1 94 ? 18.117 0.238 -15.643 1.00 98.31 94 ASN A C 1
ATOM 721 O O . ASN A 1 94 ? 19.137 0.911 -15.506 1.00 98.31 94 ASN A O 1
ATOM 725 N N . ALA A 1 95 ? 17.511 0.098 -16.824 1.00 98.00 95 ALA A N 1
ATOM 726 C CA . ALA A 1 95 ? 18.015 0.712 -18.052 1.00 98.00 95 ALA A CA 1
ATOM 727 C C . ALA A 1 95 ? 17.968 2.253 -18.006 1.00 98.00 95 ALA A C 1
ATOM 729 O O . ALA A 1 95 ? 18.927 2.913 -18.414 1.00 98.00 95 ALA A O 1
ATOM 730 N N . VAL A 1 96 ? 16.894 2.833 -17.454 1.00 97.94 96 VAL A N 1
ATOM 731 C CA . VAL A 1 96 ? 16.777 4.283 -17.216 1.00 97.94 96 VAL A CA 1
ATOM 732 C C . VAL A 1 96 ? 17.871 4.763 -16.259 1.00 97.94 96 VAL A C 1
ATOM 734 O O . VAL A 1 96 ? 18.588 5.715 -16.570 1.00 97.94 96 VAL A O 1
ATOM 737 N N . ASN A 1 97 ? 18.055 4.076 -15.129 1.00 98.00 97 ASN A N 1
ATOM 738 C CA . ASN A 1 97 ? 19.080 4.414 -14.139 1.00 98.00 97 ASN A CA 1
ATOM 739 C C . ASN A 1 97 ? 20.502 4.282 -14.699 1.00 98.00 97 ASN A C 1
ATOM 741 O O . ASN A 1 97 ? 21.378 5.095 -14.396 1.00 98.00 97 ASN A O 1
ATOM 745 N N . GLU A 1 98 ? 20.749 3.269 -15.527 1.00 97.75 98 GLU A N 1
ATOM 746 C CA . GLU A 1 98 ? 22.032 3.095 -16.199 1.00 97.75 98 GLU A CA 1
ATOM 747 C C . GLU A 1 98 ? 22.313 4.260 -17.156 1.00 97.75 98 GLU A C 1
ATOM 749 O O . GLU A 1 98 ? 23.417 4.818 -17.139 1.00 97.75 98 GLU A O 1
ATOM 754 N N . LEU A 1 99 ? 21.319 4.661 -17.957 1.00 97.62 99 LEU A N 1
ATOM 755 C CA . LEU A 1 99 ? 21.437 5.797 -18.865 1.00 97.62 99 LEU A CA 1
ATOM 756 C C . LEU A 1 99 ? 21.676 7.109 -18.106 1.00 97.62 99 LEU A C 1
ATOM 758 O O . LEU A 1 99 ? 22.605 7.841 -18.456 1.00 97.62 99 LEU A O 1
ATOM 762 N N . ASP A 1 100 ? 20.907 7.386 -17.048 1.00 97.31 100 ASP A N 1
ATOM 763 C CA . ASP A 1 100 ? 21.129 8.553 -16.181 1.00 97.31 100 ASP A CA 1
ATOM 764 C C . ASP A 1 100 ? 22.555 8.545 -15.612 1.00 97.31 100 ASP A C 1
ATOM 766 O O . ASP A 1 100 ? 23.288 9.534 -15.705 1.00 97.31 100 ASP A O 1
ATOM 770 N N . GLY A 1 101 ? 23.012 7.390 -15.123 1.00 97.75 101 GLY A N 1
ATOM 771 C CA . GLY A 1 101 ? 24.372 7.206 -14.631 1.00 97.75 101 GLY A CA 1
ATOM 772 C C . GLY A 1 101 ? 25.436 7.551 -15.678 1.00 97.75 101 GLY A C 1
ATOM 773 O O . GLY A 1 101 ? 26.369 8.304 -15.380 1.00 97.75 101 GLY A O 1
ATOM 774 N N . LYS A 1 102 ? 25.288 7.050 -16.911 1.00 97.25 102 LYS A N 1
ATOM 775 C CA . LYS A 1 102 ? 26.193 7.362 -18.033 1.00 97.25 102 LYS A CA 1
ATOM 776 C C . LYS A 1 102 ? 26.190 8.859 -18.353 1.00 97.25 102 LYS A C 1
ATOM 778 O O . LYS A 1 102 ? 27.258 9.447 -18.529 1.00 97.25 102 LYS A O 1
ATOM 783 N N . ILE A 1 103 ? 25.017 9.498 -18.381 1.00 96.94 103 ILE A N 1
ATOM 784 C CA . ILE A 1 103 ? 24.875 10.941 -18.639 1.00 96.94 103 ILE A CA 1
ATOM 785 C C . ILE A 1 103 ? 25.581 11.756 -17.551 1.00 96.94 103 ILE A C 1
ATOM 787 O O . ILE A 1 103 ? 26.378 12.645 -17.861 1.00 96.94 103 ILE A O 1
ATOM 791 N N . ARG A 1 104 ? 25.352 11.432 -16.276 1.00 97.31 104 ARG A N 1
ATOM 792 C CA . ARG A 1 104 ? 25.953 12.137 -15.133 1.00 97.31 104 ARG A CA 1
ATOM 793 C C . ARG A 1 104 ? 27.472 12.012 -15.102 1.00 97.31 104 ARG A C 1
ATOM 795 O O . ARG A 1 104 ? 28.157 12.987 -14.795 1.00 97.31 104 ARG A O 1
ATOM 802 N N . ARG A 1 105 ? 28.003 10.841 -15.462 1.00 97.38 105 ARG A N 1
ATOM 803 C CA . ARG A 1 105 ? 29.450 10.598 -15.591 1.00 97.38 105 ARG A CA 1
ATOM 804 C C . ARG A 1 105 ? 30.041 11.129 -16.901 1.00 97.38 105 ARG A C 1
ATOM 806 O O . ARG A 1 105 ? 31.257 11.096 -17.063 1.00 97.38 105 ARG A O 1
ATOM 813 N N . LYS A 1 106 ? 29.208 11.672 -17.800 1.00 95.50 106 LYS A N 1
ATOM 814 C CA . LYS A 1 106 ? 29.587 12.153 -19.140 1.00 95.50 106 LYS A CA 1
ATOM 815 C C . LYS A 1 106 ? 30.293 11.069 -19.960 1.00 95.50 106 LYS A C 1
ATOM 817 O O . LYS A 1 106 ? 31.265 11.335 -20.664 1.00 95.50 106 LYS A O 1
ATOM 822 N N . GLU A 1 107 ? 29.812 9.837 -19.836 1.00 94.06 107 GLU A N 1
ATOM 823 C CA . GLU A 1 107 ? 30.366 8.684 -20.533 1.00 94.06 107 GLU A CA 1
ATOM 824 C C . GLU A 1 107 ? 29.905 8.659 -21.991 1.00 94.06 107 GLU A C 1
ATOM 826 O O . GLU A 1 107 ? 28.710 8.595 -22.292 1.00 94.06 107 GLU A O 1
ATOM 831 N N . GLY A 1 108 ? 30.882 8.659 -22.897 1.00 91.31 108 GLY A N 1
ATOM 832 C CA . GLY A 1 108 ? 30.678 8.551 -24.337 1.00 91.31 108 GLY A CA 1
ATOM 833 C C . GLY A 1 108 ? 30.080 9.799 -25.012 1.00 91.31 108 GLY A C 1
ATOM 834 O O . GLY A 1 108 ? 29.823 10.821 -24.372 1.00 91.31 108 GLY A O 1
ATOM 835 N N . PRO A 1 109 ? 29.887 9.740 -26.339 1.00 95.44 109 PRO A N 1
ATOM 836 C CA . PRO A 1 109 ? 29.290 10.818 -27.120 1.00 95.44 109 PRO A CA 1
ATOM 837 C C . PRO A 1 109 ? 27.835 11.111 -26.733 1.00 95.44 109 PRO A C 1
ATOM 839 O O . PRO A 1 109 ? 27.052 10.210 -26.436 1.00 95.44 109 PRO A O 1
ATOM 842 N N . LYS A 1 110 ? 27.430 12.384 -26.847 1.00 95.12 110 LYS A N 1
ATOM 843 C CA . LYS A 1 110 ? 26.029 12.805 -26.659 1.00 95.12 110 LYS A CA 1
ATOM 844 C C . LYS A 1 110 ? 25.067 12.078 -27.606 1.00 95.12 110 LYS A C 1
ATOM 846 O O . LYS A 1 110 ? 23.955 11.764 -27.199 1.00 95.12 110 LYS A O 1
ATOM 851 N N . ALA A 1 111 ? 25.483 11.848 -28.854 1.00 96.62 111 ALA A N 1
ATOM 852 C CA . ALA A 1 111 ? 24.658 11.185 -29.863 1.00 96.62 111 ALA A CA 1
ATOM 853 C C . ALA A 1 111 ? 24.234 9.779 -29.412 1.00 96.62 111 ALA A C 1
ATOM 855 O O . ALA A 1 111 ? 23.063 9.435 -29.526 1.00 96.62 111 ALA A O 1
ATOM 856 N N . ASP A 1 112 ? 25.151 9.028 -28.805 1.00 96.00 112 ASP A N 1
ATOM 857 C CA . ASP A 1 112 ? 24.877 7.680 -28.309 1.00 96.00 112 ASP A CA 1
ATOM 858 C C . ASP A 1 112 ? 23.878 7.713 -27.143 1.00 96.00 112 ASP A C 1
ATOM 860 O O . ASP A 1 112 ? 22.926 6.943 -27.127 1.00 96.00 112 ASP A O 1
ATOM 864 N N . ARG A 1 113 ? 24.026 8.656 -26.199 1.00 96.00 113 ARG A N 1
ATOM 865 C CA . ARG A 1 113 ? 23.063 8.822 -25.089 1.00 96.00 113 ARG A CA 1
ATOM 866 C C . ARG A 1 113 ? 21.679 9.251 -25.575 1.00 96.00 113 ARG A C 1
ATOM 868 O O . ARG A 1 113 ? 20.679 8.859 -24.984 1.00 96.00 113 ARG A O 1
ATOM 875 N N . GLN A 1 114 ? 21.621 10.055 -26.636 1.00 96.50 114 GLN A N 1
ATOM 876 C CA . GLN A 1 114 ? 20.357 10.438 -27.260 1.00 96.50 114 GLN A CA 1
ATOM 877 C C . GLN A 1 114 ? 19.680 9.229 -27.913 1.00 96.50 114 GLN A C 1
ATOM 879 O O . GLN A 1 114 ? 18.487 9.042 -27.714 1.00 96.50 114 GLN A O 1
ATOM 884 N N . ALA A 1 115 ? 20.438 8.382 -28.616 1.00 96.88 115 ALA A N 1
ATOM 885 C CA . ALA A 1 115 ? 19.912 7.150 -29.197 1.00 96.88 115 ALA A CA 1
ATOM 886 C C . ALA A 1 115 ? 19.392 6.179 -28.121 1.00 96.88 115 ALA A C 1
ATOM 888 O O . ALA A 1 115 ? 18.298 5.638 -28.271 1.00 96.88 115 ALA A O 1
ATOM 889 N N . ASP A 1 116 ? 20.129 6.015 -27.014 1.00 96.25 116 ASP A N 1
ATOM 890 C CA . ASP A 1 116 ? 19.693 5.211 -25.863 1.00 96.25 116 ASP A CA 1
ATOM 891 C C . ASP A 1 116 ? 18.373 5.752 -25.272 1.00 96.25 116 ASP A C 1
ATOM 893 O O . ASP A 1 116 ? 17.440 4.992 -25.008 1.00 96.25 116 ASP A O 1
ATOM 897 N N . LEU A 1 117 ? 18.263 7.077 -25.101 1.00 96.75 117 LEU A N 1
ATOM 898 C CA . LEU A 1 117 ? 17.049 7.729 -24.601 1.00 96.75 117 LEU A CA 1
ATOM 899 C C . LEU A 1 117 ? 15.862 7.540 -25.550 1.00 96.75 117 LEU A C 1
ATOM 901 O O . LEU A 1 117 ? 14.750 7.263 -25.103 1.00 96.75 117 LEU A O 1
ATOM 905 N N . ASP A 1 118 ? 16.083 7.711 -26.850 1.00 97.75 118 ASP A N 1
ATOM 906 C CA . ASP A 1 118 ? 15.034 7.571 -27.856 1.00 97.75 118 ASP A CA 1
ATOM 907 C C . ASP A 1 118 ? 14.530 6.122 -27.918 1.00 97.75 118 ASP A C 1
ATOM 909 O O . ASP A 1 118 ? 13.323 5.901 -28.009 1.00 97.75 118 ASP A O 1
ATOM 913 N N . ALA A 1 119 ? 15.417 5.134 -27.755 1.00 96.31 119 ALA A N 1
ATOM 914 C CA . ALA A 1 119 ? 15.033 3.730 -27.639 1.00 96.31 119 ALA A CA 1
ATOM 915 C C . ALA A 1 119 ? 14.160 3.462 -26.399 1.00 96.31 119 ALA A C 1
ATOM 917 O O . ALA A 1 119 ? 13.140 2.780 -26.506 1.00 96.31 119 ALA A O 1
ATOM 918 N N . LEU A 1 120 ? 14.509 4.032 -25.237 1.00 96.94 120 LEU A N 1
ATOM 919 C CA . LEU A 1 120 ? 13.697 3.899 -24.019 1.00 96.94 120 LEU A CA 1
ATOM 920 C C . LEU A 1 120 ? 12.312 4.541 -24.176 1.00 96.94 120 LEU A C 1
ATOM 922 O O . LEU A 1 120 ? 11.321 3.941 -23.772 1.00 96.94 120 LEU A O 1
ATOM 926 N N . LYS A 1 121 ? 12.222 5.709 -24.822 1.00 96.12 121 LYS A N 1
ATOM 927 C CA . LYS A 1 121 ? 10.948 6.408 -25.086 1.00 96.12 121 LYS A CA 1
ATOM 928 C C . LYS A 1 121 ? 9.997 5.655 -26.016 1.00 96.12 121 LYS A C 1
ATOM 930 O O . LYS A 1 121 ? 8.805 5.941 -26.029 1.00 96.12 121 LYS A O 1
ATOM 935 N N . MET A 1 122 ? 10.510 4.743 -26.840 1.00 95.25 122 MET A N 1
ATOM 936 C CA . MET A 1 122 ? 9.672 3.912 -27.709 1.00 95.25 122 MET A CA 1
ATOM 937 C C . MET A 1 122 ? 9.022 2.743 -26.960 1.00 95.25 122 MET A C 1
ATOM 939 O O . M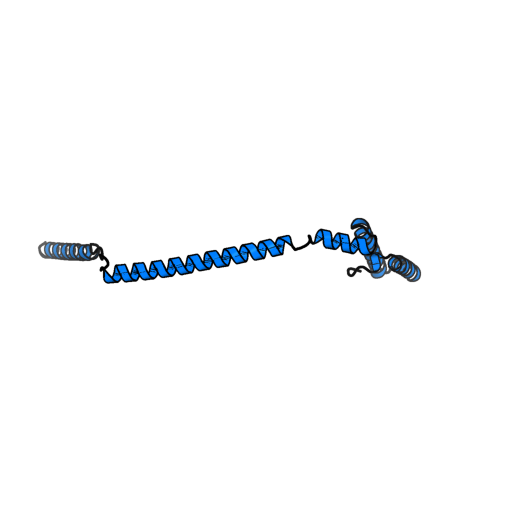ET A 1 122 ? 8.080 2.134 -27.473 1.00 95.25 122 MET A O 1
ATOM 943 N N . ASN A 1 123 ? 9.510 2.412 -25.765 1.00 95.81 123 ASN A N 1
ATOM 944 C CA . ASN A 1 123 ? 8.924 1.370 -24.939 1.00 95.81 123 ASN A CA 1
ATOM 945 C C . ASN A 1 123 ? 7.648 1.893 -24.262 1.00 95.81 123 ASN A C 1
ATOM 947 O O . ASN A 1 123 ? 7.669 2.934 -23.619 1.00 95.81 123 ASN A O 1
ATOM 951 N N . LYS A 1 124 ? 6.544 1.142 -24.339 1.00 96.19 124 LYS A N 1
ATOM 952 C CA . LYS A 1 124 ? 5.265 1.512 -23.706 1.00 96.19 124 LYS A CA 1
ATOM 953 C C . LYS A 1 124 ? 5.365 1.691 -22.188 1.00 96.19 124 LYS A C 1
ATOM 955 O O . LYS A 1 124 ? 4.583 2.448 -21.625 1.00 96.19 124 LYS A O 1
ATOM 960 N N . ILE A 1 125 ? 6.332 1.034 -21.546 1.00 97.50 125 ILE A N 1
ATOM 961 C CA . ILE A 1 125 ? 6.625 1.182 -20.115 1.00 97.50 125 ILE A CA 1
ATOM 962 C C . ILE A 1 125 ? 6.996 2.634 -19.774 1.00 97.50 125 ILE A C 1
ATOM 964 O O . ILE A 1 125 ? 6.680 3.092 -18.683 1.00 97.50 125 ILE A O 1
ATOM 968 N N . SER A 1 126 ? 7.550 3.408 -20.717 1.00 96.31 126 SER A N 1
ATOM 969 C CA . SER A 1 126 ? 7.856 4.829 -20.504 1.00 96.31 126 SER A CA 1
ATOM 970 C C . SER A 1 126 ? 6.617 5.715 -20.321 1.00 96.31 126 SER A C 1
ATOM 972 O O . SER A 1 126 ? 6.764 6.912 -20.112 1.00 96.31 126 SER A O 1
ATOM 974 N N . ALA A 1 127 ? 5.407 5.176 -20.503 1.00 94.75 127 ALA A N 1
ATOM 975 C CA . ALA A 1 127 ? 4.155 5.882 -20.245 1.00 94.75 127 ALA A CA 1
ATOM 976 C C . ALA A 1 127 ? 3.641 5.679 -18.808 1.00 94.75 127 ALA A C 1
ATOM 978 O O . ALA A 1 127 ? 2.624 6.269 -18.442 1.00 94.75 127 ALA A O 1
ATOM 979 N N . LEU A 1 128 ? 4.298 4.829 -18.009 1.00 95.38 128 LEU A N 1
ATOM 980 C CA . LEU A 1 128 ? 3.938 4.641 -16.608 1.00 95.38 128 LEU A CA 1
ATOM 981 C C . LEU A 1 128 ? 4.301 5.890 -15.788 1.00 95.38 128 LEU A C 1
ATOM 983 O O . LEU A 1 128 ? 5.372 6.448 -16.007 1.00 95.38 128 LEU A O 1
ATOM 987 N N . PRO A 1 129 ? 3.479 6.299 -14.800 1.00 91.81 129 PRO A N 1
ATOM 988 C CA . PRO A 1 129 ? 3.707 7.525 -14.024 1.00 91.81 129 PRO A CA 1
ATOM 989 C C . PRO A 1 129 ? 5.022 7.589 -13.234 1.00 91.81 129 PRO A C 1
ATOM 991 O O . PRO A 1 129 ? 5.389 8.655 -12.746 1.00 91.81 129 PRO A O 1
ATOM 994 N N . GLU A 1 130 ? 5.691 6.454 -13.038 1.00 89.88 130 GLU A N 1
ATOM 995 C CA . GLU A 1 130 ? 6.962 6.374 -12.316 1.00 89.88 130 GLU A CA 1
ATOM 996 C C . GLU A 1 130 ? 8.193 6.764 -13.159 1.00 89.88 130 GLU A C 1
ATOM 998 O O . GLU A 1 130 ? 9.280 6.907 -12.593 1.00 89.88 130 GLU A O 1
ATOM 1003 N N . PHE A 1 131 ? 8.033 6.947 -14.477 1.00 92.75 131 PHE A N 1
ATOM 1004 C CA . PHE A 1 131 ? 9.089 7.318 -15.429 1.00 92.75 131 PHE A CA 1
ATOM 1005 C C . PHE A 1 131 ? 8.783 8.647 -16.128 1.00 92.75 131 PHE A C 1
ATOM 1007 O O . PHE A 1 131 ? 9.758 9.388 -16.401 1.00 92.75 131 PHE A O 1
#

Sequence (131 aa):
MKLAKYLIGILSLVLLLSLSGFAQDEEMTSEEWEAEMSRLAGKKAALMAEIEALNVDIDNLNATLSGLQDPEECIDELYAIVGATRQDVDNFRNAVNELDGKIRRKEGPKADRQADLDALKMNKISALPEF

Radius of gyration: 41.35 Å; chains: 1; bounding box: 63×21×119 Å

Foldseek 3Di:
DVVVVVVVVVVVVVVVVVVVVVPPPPPQDPVRVVVVVVVVVVVVVVVVVVVVVVVVVVVVVVVVVVPDDDVVVVVQVLQVVLPHGPVRLVVLVVLVVVLVVCVVVVPDDPVVSVVSVVVSVVRSSVVRPVD